Protein AF-A0A447TKF9-F1 (afdb_monomer_lite)

Sequence (81 aa):
MHGEEYHAYNPDVVQLLQKAVQNGDYGVYLQYAETVNTRPVAMLRDLMQLKLAGEPIPLDEVEPVEAIVKRFDSAGMSLAP

Foldseek 3Di:
DPDDDDDLDDPVLVVLVCVCVVVVNVVSVVVSVCCNLPDPDDDPCNVDDDDDDPDDDDPVPDDDPVVVCVPDDPDDDDPDD

Radius of gyration: 16.7 Å; chains: 1; bounding box: 38×36×36 Å

Organism: Chromobacterium violaceum (NCBI:txid536)

Secondary structure (DSSP, 8-state):
--SSPPPSS-HHHHHHHHHHHHHT-HHHHHHHHHHHHSSPP-SGGGG------SSPPPGGGSPPHHHHGGG-------S--

Structure (mmCIF, N/CA/C/O backb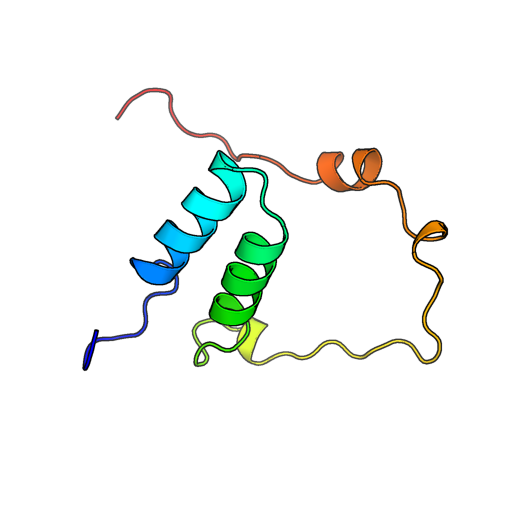one):
data_AF-A0A447TKF9-F1
#
_entry.id   AF-A0A447TKF9-F1
#
loop_
_atom_site.group_PDB
_atom_site.id
_atom_site.type_symbol
_atom_site.label_atom_id
_atom_site.label_alt_id
_atom_site.label_comp_id
_atom_site.label_asym_id
_atom_site.label_entity_id
_atom_site.label_seq_id
_atom_site.pdbx_PDB_ins_code
_atom_site.Cartn_x
_atom_site.Cartn_y
_atom_site.Cartn_z
_atom_site.occupancy
_atom_site.B_iso_or_equiv
_atom_site.auth_seq_id
_atom_site.auth_comp_id
_atom_site.auth_asym_id
_atom_site.auth_atom_id
_atom_site.pdbx_PDB_model_num
ATOM 1 N N . MET A 1 1 ? 7.540 -6.711 -20.733 1.00 46.62 1 MET A N 1
ATOM 2 C CA . MET A 1 1 ? 8.982 -6.803 -21.063 1.00 46.62 1 MET A CA 1
ATOM 3 C C . MET A 1 1 ? 9.403 -8.255 -20.880 1.00 46.62 1 MET A C 1
ATOM 5 O O . MET A 1 1 ? 9.165 -8.806 -19.816 1.00 46.62 1 MET A O 1
ATOM 9 N N . HIS A 1 2 ? 9.883 -8.904 -21.940 1.00 52.28 2 HIS A N 1
ATOM 10 C CA . HIS A 1 2 ? 10.211 -10.332 -21.972 1.00 52.28 2 HIS A CA 1
ATOM 11 C C . HIS A 1 2 ? 11.719 -10.533 -21.729 1.00 52.28 2 HIS A C 1
ATOM 13 O O . HIS A 1 2 ? 12.501 -10.093 -22.564 1.00 52.28 2 HIS A O 1
ATOM 19 N N . GLY A 1 3 ? 12.114 -11.225 -20.649 1.00 60.56 3 GLY A N 1
ATOM 20 C CA . GLY A 1 3 ? 13.429 -11.891 -20.555 1.00 60.56 3 GLY A CA 1
ATOM 21 C C . GLY A 1 3 ? 14.461 -11.373 -19.542 1.00 60.56 3 GLY A C 1
ATOM 22 O O . GLY A 1 3 ? 15.539 -11.956 -19.479 1.00 60.56 3 GLY A O 1
ATOM 23 N N . GLU A 1 4 ? 14.165 -10.344 -18.747 1.00 72.25 4 GLU A N 1
ATOM 24 C CA . GLU A 1 4 ? 15.100 -9.783 -17.749 1.00 72.25 4 GLU A CA 1
ATOM 25 C C . GLU A 1 4 ? 14.670 -10.101 -16.303 1.00 72.25 4 GLU A C 1
ATOM 27 O O . GLU A 1 4 ? 13.547 -10.559 -16.070 1.00 72.25 4 GLU A O 1
ATOM 32 N N . GLU A 1 5 ? 15.575 -9.904 -15.335 1.00 81.19 5 GLU A N 1
ATOM 33 C CA . GLU A 1 5 ? 15.313 -10.133 -13.907 1.00 81.19 5 GLU A CA 1
ATOM 34 C C . GLU A 1 5 ? 14.105 -9.308 -13.433 1.00 81.19 5 GLU A C 1
ATOM 36 O O . GLU A 1 5 ? 13.885 -8.171 -13.854 1.00 81.19 5 GLU A O 1
ATOM 41 N N . TYR A 1 6 ? 13.274 -9.892 -12.568 1.00 85.69 6 TYR A N 1
ATOM 42 C CA . TYR A 1 6 ? 12.082 -9.200 -12.096 1.00 85.69 6 TYR A CA 1
ATOM 43 C C . TYR A 1 6 ? 12.459 -8.058 -11.143 1.00 85.69 6 TYR A C 1
ATOM 45 O O . TYR A 1 6 ? 12.953 -8.284 -10.039 1.00 85.69 6 TYR A O 1
ATOM 53 N N . HIS A 1 7 ? 12.133 -6.826 -11.532 1.00 89.62 7 HIS A N 1
ATOM 54 C CA . HIS A 1 7 ? 12.257 -5.651 -10.675 1.00 89.62 7 HIS A CA 1
ATOM 55 C C . HIS A 1 7 ? 10.905 -5.288 -10.052 1.00 89.62 7 HIS A C 1
ATOM 57 O O . HIS A 1 7 ? 9.913 -5.073 -10.755 1.00 89.62 7 HIS A O 1
ATOM 63 N N . ALA A 1 8 ? 10.879 -5.149 -8.722 1.00 89.06 8 ALA A N 1
ATOM 64 C CA . ALA A 1 8 ? 9.682 -4.732 -7.985 1.00 89.06 8 ALA A CA 1
ATOM 65 C C . ALA A 1 8 ? 9.189 -3.328 -8.389 1.00 89.06 8 ALA A C 1
ATOM 67 O O . ALA A 1 8 ? 7.989 -3.067 -8.351 1.00 89.06 8 ALA A O 1
ATOM 68 N N . TYR A 1 9 ? 10.103 -2.452 -8.820 1.00 89.06 9 TYR A N 1
ATOM 69 C CA . TYR A 1 9 ? 9.807 -1.135 -9.387 1.00 89.06 9 TYR A CA 1
ATOM 70 C C . TYR A 1 9 ? 10.009 -1.158 -10.905 1.00 89.06 9 TYR A C 1
ATOM 72 O O . TYR A 1 9 ? 11.025 -0.695 -11.417 1.00 89.06 9 TYR A O 1
ATOM 80 N N . ASN A 1 10 ? 9.049 -1.732 -11.625 1.00 91.56 10 ASN A N 1
ATOM 81 C CA . ASN A 1 10 ? 9.031 -1.748 -13.090 1.00 91.56 10 ASN A CA 1
ATOM 82 C C . ASN A 1 10 ? 8.052 -0.693 -13.656 1.00 91.56 10 ASN A C 1
ATOM 84 O O . ASN A 1 10 ? 7.227 -0.157 -12.905 1.00 91.56 10 ASN A O 1
ATOM 88 N N . PRO A 1 11 ? 8.125 -0.372 -14.965 1.00 93.06 11 PRO A N 1
ATOM 89 C CA . PRO A 1 11 ? 7.304 0.679 -15.566 1.00 93.06 11 PRO A CA 1
ATOM 90 C C . PRO A 1 11 ? 5.797 0.501 -15.370 1.00 93.06 11 PRO A C 1
ATOM 92 O O . PRO A 1 11 ? 5.109 1.500 -15.171 1.00 93.06 11 PRO A O 1
ATOM 95 N N . ASP A 1 12 ? 5.289 -0.732 -15.397 1.00 91.06 12 ASP A N 1
ATOM 96 C CA . ASP A 1 12 ? 3.855 -1.010 -15.256 1.00 91.06 12 ASP A CA 1
ATOM 97 C C . ASP A 1 12 ? 3.379 -0.696 -13.829 1.00 91.06 12 ASP A C 1
ATOM 99 O O . ASP A 1 12 ? 2.392 0.015 -13.632 1.00 91.06 12 ASP A O 1
ATOM 103 N N . VAL A 1 13 ? 4.141 -1.142 -12.823 1.00 94.31 13 VAL A N 1
ATOM 104 C CA . VAL A 1 13 ? 3.872 -0.885 -11.397 1.00 94.31 13 VAL A CA 1
ATOM 105 C C . VAL A 1 13 ? 3.883 0.617 -11.094 1.00 94.31 13 VAL A C 1
ATOM 107 O O . VAL A 1 13 ? 2.970 1.126 -10.441 1.00 94.31 13 VAL A O 1
ATOM 110 N N . VAL A 1 14 ? 4.886 1.349 -11.592 1.00 96.25 14 VAL A N 1
ATOM 111 C CA . VAL A 1 14 ? 5.004 2.798 -11.357 1.00 96.25 14 VAL A CA 1
ATOM 112 C C . VAL A 1 14 ? 3.868 3.566 -12.036 1.00 96.25 14 VAL A C 1
ATOM 114 O O . VAL A 1 14 ? 3.272 4.446 -11.413 1.00 96.25 14 VAL A O 1
ATOM 117 N N . GLN A 1 15 ? 3.529 3.225 -13.282 1.00 96.44 15 GLN A N 1
ATOM 118 C CA . GLN A 1 15 ? 2.460 3.897 -14.026 1.00 96.44 15 GLN A CA 1
ATOM 119 C C . GLN A 1 15 ? 1.084 3.676 -13.394 1.00 96.44 15 GLN A C 1
ATOM 121 O O . GLN A 1 15 ? 0.313 4.630 -13.275 1.00 96.44 15 GLN A O 1
ATOM 126 N N . LEU A 1 16 ? 0.776 2.451 -12.952 1.00 96.81 16 LEU A N 1
ATOM 127 C CA . LEU A 1 16 ? -0.484 2.163 -12.265 1.00 96.81 16 LEU A CA 1
ATOM 128 C C . LEU A 1 16 ? -0.606 2.971 -10.970 1.00 96.81 16 LEU A C 1
ATOM 130 O O . LEU A 1 16 ? -1.642 3.594 -10.738 1.00 96.81 16 LEU A O 1
ATOM 134 N N . LEU A 1 17 ? 0.460 3.030 -10.164 1.00 97.38 17 LEU A N 1
ATOM 135 C CA . LEU A 1 17 ? 0.448 3.808 -8.927 1.00 97.38 17 LEU A CA 1
ATOM 136 C C . LEU A 1 17 ? 0.266 5.305 -9.200 1.00 97.38 17 LEU A C 1
ATOM 138 O O . LEU A 1 17 ? -0.589 5.932 -8.578 1.00 97.38 17 LEU A O 1
ATOM 142 N N . GLN A 1 18 ? 1.022 5.868 -10.149 1.00 97.88 18 GLN A N 1
ATOM 143 C CA . GLN A 1 18 ? 0.900 7.277 -10.539 1.00 97.88 18 GLN A CA 1
ATOM 144 C C . GLN A 1 18 ? -0.514 7.605 -11.025 1.00 97.88 18 GLN A C 1
ATOM 146 O O . GLN A 1 18 ? -1.100 8.590 -10.579 1.00 97.88 18 GLN A O 1
ATOM 151 N N . LYS A 1 19 ? -1.093 6.757 -11.882 1.00 97.25 19 LYS A N 1
ATOM 152 C CA . LYS A 1 19 ? -2.460 6.932 -12.382 1.00 97.25 19 LYS A CA 1
ATOM 153 C C . LYS A 1 19 ? -3.493 6.874 -11.256 1.00 97.25 19 LYS A C 1
ATOM 155 O O . LYS A 1 19 ? -4.418 7.685 -11.264 1.00 97.25 19 LYS A O 1
ATOM 160 N N . ALA A 1 20 ? -3.342 5.952 -10.305 1.00 97.56 20 ALA A N 1
ATOM 161 C CA . ALA A 1 20 ? -4.242 5.839 -9.160 1.00 97.56 20 ALA A CA 1
ATOM 162 C C . ALA A 1 20 ? -4.230 7.119 -8.314 1.00 97.56 20 ALA A C 1
ATOM 164 O O . ALA A 1 20 ? -5.283 7.700 -8.061 1.00 97.56 20 ALA A O 1
ATOM 165 N N . VAL A 1 21 ? -3.044 7.600 -7.926 1.00 97.19 21 VAL A N 1
ATOM 166 C CA . VAL A 1 21 ? -2.928 8.755 -7.019 1.00 97.19 21 VAL A CA 1
ATOM 167 C C . VAL A 1 21 ? -3.246 10.088 -7.697 1.00 97.19 21 VAL A C 1
ATOM 169 O O . VAL A 1 21 ? -3.839 10.951 -7.061 1.00 97.19 21 VAL A O 1
ATOM 172 N N . GLN A 1 22 ? -2.913 10.262 -8.981 1.00 97.44 22 GLN A N 1
ATOM 173 C CA . GLN A 1 22 ? -3.208 11.502 -9.715 1.00 97.44 22 GLN A CA 1
ATOM 174 C C . GLN A 1 22 ? -4.709 11.711 -9.941 1.00 97.44 22 GLN A C 1
ATOM 176 O O . GLN A 1 22 ? -5.165 12.850 -9.966 1.00 97.44 22 GLN A O 1
ATOM 181 N N . ASN A 1 23 ? -5.469 10.623 -10.096 1.00 95.50 23 ASN A N 1
ATOM 182 C CA . ASN A 1 23 ? -6.907 10.682 -10.366 1.00 95.50 23 ASN A CA 1
ATOM 183 C C . ASN A 1 23 ? -7.774 10.377 -9.133 1.00 95.50 23 ASN A C 1
ATOM 185 O O . ASN A 1 23 ? -8.996 10.449 -9.227 1.00 95.50 23 ASN A O 1
ATOM 189 N N . GLY A 1 24 ? -7.172 10.006 -7.996 1.00 95.69 24 GLY A N 1
ATOM 190 C CA . GLY A 1 24 ? -7.909 9.539 -6.816 1.00 95.69 24 GLY A CA 1
ATOM 191 C C . GLY A 1 24 ? -8.696 8.244 -7.061 1.00 95.69 24 GLY A C 1
ATOM 192 O O . GLY A 1 24 ? -9.733 8.024 -6.440 1.00 95.69 24 GLY A O 1
ATOM 193 N N . ASP A 1 25 ? -8.236 7.399 -7.987 1.00 97.25 25 ASP A N 1
ATOM 194 C CA . ASP A 1 25 ? -8.960 6.210 -8.439 1.00 97.25 25 ASP A CA 1
ATOM 195 C C . ASP A 1 25 ? -8.534 4.967 -7.643 1.00 97.25 25 ASP A C 1
ATOM 197 O O . ASP A 1 25 ? -7.476 4.369 -7.875 1.00 97.25 25 ASP A O 1
ATOM 201 N N . TYR A 1 26 ? -9.390 4.560 -6.703 1.00 96.81 26 TYR A N 1
ATOM 202 C CA . TYR A 1 26 ? -9.165 3.365 -5.890 1.00 96.81 26 TYR A CA 1
ATOM 203 C C . TYR A 1 26 ? -9.211 2.066 -6.708 1.00 96.81 26 TYR A C 1
ATOM 205 O O . TYR A 1 26 ? -8.492 1.120 -6.394 1.00 96.81 26 TYR A O 1
ATOM 213 N N . GLY A 1 27 ? -9.992 2.008 -7.789 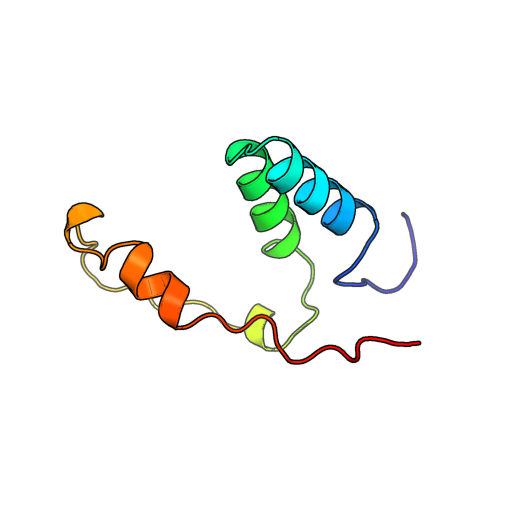1.00 97.94 27 GLY A N 1
ATOM 214 C CA . GLY A 1 27 ? -10.033 0.841 -8.670 1.00 97.94 27 GLY A CA 1
ATOM 215 C C . GLY A 1 27 ? -8.693 0.610 -9.368 1.00 97.94 27 GLY A C 1
ATOM 216 O O . GLY A 1 27 ? -8.216 -0.522 -9.442 1.00 97.94 27 GLY A O 1
ATOM 217 N N . VAL A 1 28 ? -8.032 1.685 -9.807 1.00 97.62 28 VAL A N 1
ATOM 218 C CA . VAL A 1 28 ? -6.668 1.608 -10.358 1.00 97.62 28 VAL A CA 1
ATOM 219 C C . VAL A 1 28 ? -5.653 1.248 -9.268 1.00 97.62 28 VAL A C 1
ATOM 221 O O . VAL A 1 28 ? -4.737 0.467 -9.528 1.00 97.62 28 VAL A O 1
ATOM 224 N N . TYR A 1 29 ? -5.831 1.731 -8.032 1.00 97.94 29 TYR A N 1
ATOM 225 C CA . TYR A 1 29 ? -4.996 1.297 -6.906 1.00 97.94 29 TYR A CA 1
ATOM 226 C C . TYR A 1 29 ? -5.119 -0.212 -6.639 1.00 97.94 29 TYR A C 1
ATOM 228 O O . TYR A 1 29 ? -4.108 -0.873 -6.414 1.00 97.94 29 TYR A O 1
ATOM 236 N N . LEU A 1 30 ? -6.326 -0.781 -6.708 1.00 97.88 30 LEU A N 1
ATOM 237 C CA . LEU A 1 30 ? -6.524 -2.225 -6.551 1.00 97.88 30 LEU A CA 1
ATOM 238 C C . LEU A 1 30 ? -5.823 -3.024 -7.658 1.00 97.88 30 LEU A C 1
ATOM 240 O O . LEU A 1 30 ? -5.222 -4.055 -7.369 1.00 97.88 30 LEU A O 1
ATOM 244 N N . GLN A 1 31 ? -5.818 -2.527 -8.900 1.00 97.12 31 GLN A N 1
ATOM 245 C CA . GLN A 1 31 ? -5.052 -3.143 -9.995 1.00 97.12 31 GLN A CA 1
ATOM 246 C C . GLN A 1 31 ? -3.538 -3.096 -9.737 1.00 97.12 31 GLN A C 1
ATOM 248 O O . GLN A 1 31 ? -2.837 -4.084 -9.964 1.00 97.12 31 GLN A O 1
ATOM 253 N N . TYR A 1 32 ? -3.031 -1.966 -9.231 1.00 97.44 32 TYR A N 1
ATOM 254 C CA . TYR A 1 32 ? -1.645 -1.846 -8.772 1.00 97.44 32 TYR A CA 1
ATOM 255 C C . TYR A 1 32 ? -1.331 -2.869 -7.669 1.00 97.44 32 TYR A C 1
ATOM 257 O O . TYR A 1 32 ? -0.348 -3.603 -7.776 1.00 97.44 32 TYR A O 1
ATOM 265 N N . ALA A 1 33 ? -2.171 -2.942 -6.633 1.00 97.00 33 ALA A N 1
ATOM 266 C CA . ALA A 1 33 ? -1.972 -3.828 -5.492 1.00 97.00 33 ALA A CA 1
ATOM 267 C C . ALA A 1 33 ? -1.966 -5.302 -5.917 1.00 97.00 33 ALA A C 1
ATOM 269 O O . ALA A 1 33 ? -1.075 -6.040 -5.506 1.00 97.00 33 ALA A O 1
ATOM 270 N N . GLU A 1 34 ? -2.893 -5.709 -6.786 1.00 96.12 34 GLU A N 1
ATOM 271 C CA . GLU A 1 34 ? -2.935 -7.063 -7.345 1.00 96.12 34 GLU A CA 1
ATOM 272 C C . GLU A 1 34 ? -1.640 -7.384 -8.097 1.00 96.12 34 GLU A C 1
ATOM 274 O O . GLU A 1 34 ? -0.959 -8.351 -7.770 1.00 96.12 34 GLU A O 1
ATOM 279 N N . THR A 1 35 ? -1.220 -6.504 -9.014 1.00 94.00 35 THR A N 1
ATOM 280 C CA . THR A 1 35 ? 0.019 -6.669 -9.798 1.00 94.00 35 THR A CA 1
ATOM 281 C C . THR A 1 35 ? 1.254 -6.844 -8.903 1.00 94.00 35 THR A C 1
ATOM 283 O O . THR A 1 35 ? 2.162 -7.618 -9.208 1.00 94.00 35 THR A O 1
ATOM 286 N N . VAL A 1 36 ? 1.299 -6.119 -7.782 1.00 94.88 36 VAL A N 1
ATOM 287 C CA . VAL A 1 36 ? 2.381 -6.173 -6.789 1.00 94.88 36 VAL A CA 1
ATOM 288 C C . VAL A 1 36 ? 2.287 -7.413 -5.897 1.00 94.88 36 VAL A C 1
ATOM 290 O O . VAL A 1 36 ? 3.328 -7.896 -5.454 1.00 94.88 36 VAL A O 1
ATOM 293 N N . ASN A 1 37 ? 1.091 -7.924 -5.610 1.00 94.62 37 ASN A N 1
ATOM 294 C CA . ASN A 1 37 ? 0.878 -9.044 -4.690 1.00 94.62 37 ASN A CA 1
ATOM 295 C C . ASN A 1 37 ? 0.940 -10.415 -5.379 1.00 94.62 37 ASN A C 1
ATOM 297 O O . ASN A 1 37 ? 1.302 -11.390 -4.728 1.00 94.62 37 ASN A O 1
ATOM 301 N N . THR A 1 38 ? 0.650 -10.503 -6.680 1.00 93.00 38 THR A N 1
ATOM 302 C CA . THR A 1 38 ? 0.681 -11.762 -7.452 1.00 93.00 38 THR A CA 1
ATOM 303 C C . THR A 1 38 ? 1.954 -11.953 -8.277 1.00 93.00 38 THR A C 1
ATOM 305 O O . THR A 1 38 ? 2.013 -12.818 -9.155 1.00 93.00 38 THR A O 1
ATOM 308 N N . ARG A 1 39 ? 2.978 -11.129 -8.042 1.00 92.25 39 ARG A N 1
ATOM 309 C CA . ARG A 1 39 ? 4.277 -11.250 -8.714 1.00 92.25 39 ARG A CA 1
ATOM 310 C C . ARG A 1 39 ? 5.011 -12.547 -8.329 1.00 92.25 39 ARG A C 1
ATOM 312 O O . ARG A 1 39 ? 4.741 -13.111 -7.268 1.00 92.25 39 ARG A O 1
ATOM 319 N N . PRO A 1 40 ? 6.009 -12.982 -9.123 1.00 91.75 40 PRO A N 1
ATOM 320 C CA . PRO A 1 40 ? 6.980 -13.971 -8.665 1.00 91.75 40 PRO A CA 1
ATOM 321 C C . PRO A 1 40 ? 7.678 -13.518 -7.375 1.00 91.75 40 PRO A C 1
ATOM 323 O O . PRO A 1 40 ? 7.842 -12.319 -7.144 1.00 91.75 40 PRO A O 1
ATOM 326 N N . VAL A 1 41 ? 8.124 -14.478 -6.560 1.00 93.62 41 VAL A N 1
ATOM 327 C CA . VAL A 1 41 ? 8.840 -14.206 -5.304 1.00 93.62 41 VAL A CA 1
ATOM 328 C C . VAL A 1 41 ? 10.040 -13.298 -5.574 1.00 93.62 41 VAL A C 1
ATOM 330 O O . VAL A 1 41 ? 10.971 -13.686 -6.275 1.00 93.62 41 VAL A O 1
ATOM 333 N N . ALA A 1 42 ? 10.017 -12.105 -4.984 1.00 93.00 42 ALA A N 1
ATOM 334 C CA . ALA A 1 42 ? 11.082 -11.111 -5.078 1.00 93.00 42 ALA A CA 1
ATOM 335 C C . ALA A 1 42 ? 11.625 -10.717 -3.693 1.00 93.00 42 ALA A C 1
ATOM 337 O O . ALA A 1 42 ? 12.720 -10.170 -3.583 1.00 93.00 42 ALA A O 1
ATOM 338 N N . MET A 1 43 ? 10.870 -10.979 -2.619 1.00 93.50 43 MET A N 1
ATOM 339 C CA . MET A 1 43 ? 11.222 -10.650 -1.235 1.00 93.50 43 MET A CA 1
ATOM 340 C C . MET A 1 43 ? 10.784 -11.748 -0.259 1.00 93.50 43 MET A C 1
ATOM 342 O O . MET A 1 43 ? 9.856 -12.502 -0.531 1.00 93.50 43 MET A O 1
ATOM 346 N N . LEU A 1 44 ? 11.381 -11.777 0.940 1.00 95.56 44 LEU A N 1
ATOM 347 C CA . LEU A 1 44 ? 11.043 -12.752 1.993 1.00 95.56 44 LEU A CA 1
ATOM 348 C C . LEU A 1 44 ? 9.549 -12.783 2.347 1.00 95.56 44 LEU A C 1
ATOM 350 O O . LEU A 1 44 ? 9.005 -13.845 2.626 1.00 95.56 44 LEU A O 1
ATOM 354 N N . ARG A 1 45 ? 8.872 -11.629 2.320 1.00 95.19 45 ARG A N 1
ATOM 355 C CA . ARG A 1 45 ? 7.430 -11.552 2.599 1.00 95.19 45 ARG A CA 1
ATOM 356 C C . ARG A 1 45 ? 6.560 -12.268 1.574 1.00 95.19 45 ARG A C 1
ATOM 358 O O . ARG A 1 45 ? 5.474 -12.696 1.933 1.00 95.19 45 ARG A O 1
ATOM 365 N N . ASP A 1 46 ? 7.054 -12.442 0.351 1.00 95.06 46 ASP A N 1
ATOM 366 C CA . ASP A 1 46 ? 6.333 -13.162 -0.698 1.00 95.06 46 ASP A CA 1
ATOM 367 C C . ASP A 1 46 ? 6.320 -14.687 -0.416 1.00 95.06 46 ASP A C 1
ATOM 369 O O . ASP A 1 46 ? 5.532 -15.420 -1.001 1.00 95.06 46 ASP A O 1
ATOM 373 N N . LEU A 1 47 ? 7.163 -15.173 0.511 1.00 96.50 47 LEU A N 1
ATOM 374 C CA . LEU A 1 47 ? 7.184 -16.566 0.987 1.00 96.50 47 LEU A CA 1
ATOM 375 C C . LEU A 1 47 ? 6.280 -16.804 2.207 1.00 96.50 47 LEU A C 1
ATOM 377 O O . LEU A 1 47 ? 6.236 -17.915 2.738 1.00 96.50 47 LEU A O 1
ATOM 381 N N . MET A 1 48 ? 5.601 -15.767 2.696 1.00 96.00 48 MET A N 1
ATOM 382 C CA . MET A 1 48 ? 4.763 -15.823 3.890 1.00 96.00 48 MET A CA 1
ATOM 383 C C . MET A 1 48 ? 3.291 -15.632 3.527 1.00 96.00 48 MET A C 1
ATOM 385 O O . MET A 1 48 ? 2.956 -14.932 2.578 1.00 96.00 48 MET A O 1
ATOM 389 N N . GLN A 1 49 ? 2.404 -16.216 4.331 1.00 94.69 49 GLN A N 1
ATOM 390 C CA . GLN A 1 49 ? 0.960 -16.014 4.224 1.00 94.69 49 GLN A CA 1
ATOM 391 C C . GLN A 1 49 ? 0.379 -15.583 5.568 1.00 94.69 49 GLN A C 1
ATOM 393 O O . GLN A 1 49 ? 0.849 -16.007 6.629 1.00 94.69 49 GLN A O 1
ATOM 398 N N . LEU A 1 50 ? -0.667 -14.760 5.5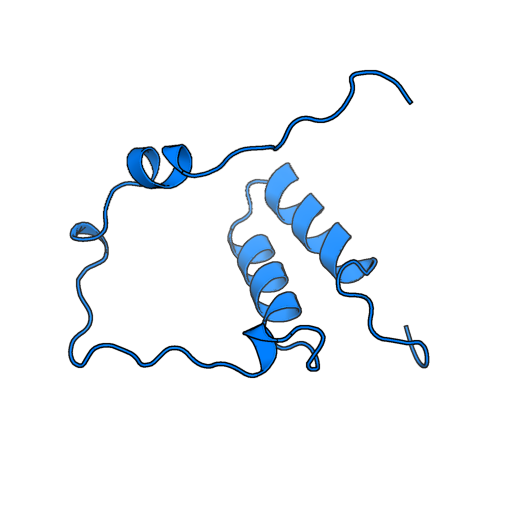26 1.00 94.75 50 LEU A N 1
ATOM 399 C CA . LEU A 1 50 ? -1.404 -14.387 6.726 1.00 94.75 50 LEU A CA 1
ATOM 400 C C . LEU A 1 50 ? -2.222 -15.583 7.215 1.00 94.75 50 LEU A C 1
ATOM 402 O O . LEU A 1 50 ? -3.022 -16.155 6.475 1.00 94.75 50 LEU A O 1
ATOM 406 N N . LYS A 1 51 ? -2.058 -15.939 8.489 1.00 96.00 51 LYS A N 1
ATOM 407 C CA . LYS A 1 51 ? -2.991 -16.837 9.167 1.00 96.00 51 LYS A CA 1
ATOM 408 C C . LYS A 1 51 ? -4.208 -16.019 9.583 1.00 96.00 51 LYS A C 1
ATOM 410 O O . LYS A 1 51 ? -4.122 -15.224 10.516 1.00 96.00 51 LYS A O 1
ATOM 415 N N . LEU A 1 52 ? -5.316 -16.204 8.875 1.00 94.50 52 LEU A N 1
ATOM 416 C CA . LEU A 1 52 ? -6.550 -15.474 9.149 1.00 94.50 52 LEU A CA 1
ATOM 417 C C . LEU A 1 52 ? -7.139 -15.861 10.514 1.00 94.50 52 LEU A C 1
ATOM 419 O O . LEU A 1 52 ? -6.982 -16.994 10.982 1.00 94.50 52 LEU A O 1
ATOM 423 N N . ALA A 1 53 ? -7.811 -14.897 11.145 1.00 92.06 53 ALA A N 1
ATOM 424 C CA . ALA A 1 53 ? -8.631 -15.137 12.326 1.00 92.06 53 ALA A CA 1
ATOM 425 C C . ALA A 1 53 ? -9.847 -16.011 11.968 1.00 92.06 53 ALA A C 1
ATOM 427 O O . ALA A 1 53 ? -10.242 -16.092 10.806 1.00 92.06 53 ALA A O 1
ATOM 428 N N . GLY A 1 54 ? -10.424 -16.680 12.969 1.00 93.81 54 GLY A N 1
ATOM 429 C CA . GLY A 1 54 ? -11.557 -17.587 12.757 1.00 93.81 54 GLY A CA 1
ATOM 430 C C . GLY A 1 54 ? -12.837 -16.880 12.311 1.00 93.81 54 GLY A C 1
ATOM 431 O O . GLY A 1 54 ? -13.591 -17.442 11.524 1.00 93.81 54 GLY A O 1
ATOM 432 N N . GLU A 1 55 ? -13.060 -15.653 12.781 1.00 95.00 55 GLU A N 1
ATOM 433 C CA . GLU A 1 55 ? -14.257 -14.871 12.480 1.00 95.00 55 GLU A CA 1
ATOM 434 C C . GLU A 1 55 ? -13.845 -13.453 12.045 1.00 95.00 55 GLU A C 1
ATOM 436 O O . GLU A 1 55 ? -13.034 -12.822 12.733 1.00 95.00 55 GLU A O 1
ATOM 441 N N . PRO A 1 56 ? -14.311 -12.969 10.879 1.00 95.19 56 PRO A N 1
ATOM 442 C CA . PRO A 1 56 ? -14.041 -11.610 10.431 1.00 95.19 56 PRO A CA 1
ATOM 443 C C . PRO A 1 56 ? -14.860 -10.604 11.243 1.00 95.19 56 PRO A C 1
ATOM 445 O O . PRO A 1 56 ? -15.976 -10.899 11.663 1.00 95.19 56 PRO A O 1
ATOM 448 N N . ILE A 1 57 ? -14.325 -9.396 11.399 1.00 96.06 57 ILE A N 1
ATOM 449 C CA . ILE A 1 57 ? -15.043 -8.280 12.019 1.00 96.06 57 ILE A CA 1
ATOM 450 C C . ILE A 1 57 ? -15.603 -7.327 10.950 1.00 96.06 57 ILE A C 1
ATOM 452 O O . ILE A 1 57 ? -15.031 -7.233 9.855 1.00 96.06 57 ILE A O 1
ATOM 456 N N . PRO A 1 58 ? -16.699 -6.613 11.245 1.00 96.44 58 PRO A N 1
ATOM 457 C CA . PRO A 1 58 ? -17.164 -5.481 10.450 1.00 96.44 58 PRO A CA 1
ATOM 458 C C . PRO A 1 58 ? -16.090 -4.392 10.271 1.00 96.44 58 PRO A C 1
ATOM 460 O O . PRO A 1 58 ? -15.247 -4.174 11.140 1.00 96.44 58 PRO A O 1
ATOM 463 N N . LEU A 1 59 ? -16.108 -3.687 9.132 1.00 94.19 59 LEU A N 1
ATOM 464 C CA . LEU A 1 59 ? -15.103 -2.656 8.825 1.00 94.19 59 LEU A CA 1
ATOM 465 C C . LEU A 1 59 ? -15.205 -1.435 9.755 1.00 94.19 59 LEU A C 1
ATOM 467 O O . LEU A 1 59 ? -14.202 -0.782 10.013 1.00 94.19 59 LEU A O 1
ATOM 471 N N . ASP A 1 60 ? -16.396 -1.136 10.265 1.00 96.50 60 ASP A N 1
ATOM 472 C CA . ASP A 1 60 ? -16.659 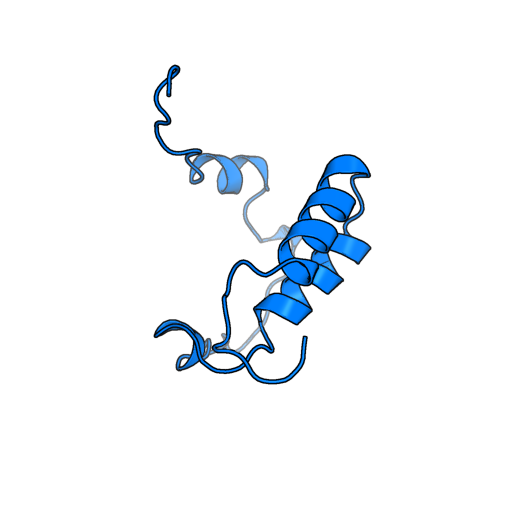-0.074 11.240 1.00 96.50 60 ASP A CA 1
ATOM 473 C C . ASP A 1 60 ? -16.079 -0.362 12.634 1.00 96.50 60 ASP A C 1
ATOM 475 O O . ASP A 1 60 ? -15.929 0.564 13.430 1.00 96.50 60 ASP A O 1
ATOM 479 N N . GLU A 1 61 ? -15.691 -1.610 12.914 1.00 96.56 61 GLU A N 1
ATOM 480 C CA . GLU A 1 61 ? -14.924 -1.967 14.114 1.00 96.56 61 GLU A CA 1
ATOM 481 C C . GLU A 1 61 ? -13.407 -1.770 13.936 1.00 96.56 61 GLU A C 1
ATOM 483 O O . GLU A 1 61 ? -12.656 -1.790 14.916 1.00 96.56 61 GLU A O 1
ATOM 488 N N . VAL A 1 62 ? -12.930 -1.567 12.702 1.00 96.81 62 VAL A N 1
ATOM 489 C CA . VAL A 1 62 ? -11.520 -1.264 12.423 1.00 96.81 62 VAL A CA 1
ATOM 490 C C . VAL A 1 62 ? -11.226 0.188 12.804 1.00 96.81 62 VAL A C 1
ATOM 492 O O . VAL A 1 62 ? -12.056 1.080 12.639 1.00 96.81 62 VAL A O 1
ATOM 495 N N . GLU A 1 63 ? -10.021 0.447 13.316 1.00 96.56 63 GLU A N 1
ATOM 496 C CA . GLU A 1 63 ? -9.603 1.813 13.634 1.00 96.56 63 GLU A CA 1
ATOM 497 C C . GLU A 1 63 ? -9.708 2.750 12.410 1.00 96.56 63 GLU A C 1
ATOM 499 O O . GLU A 1 63 ? -9.460 2.332 11.274 1.00 96.56 63 GLU A O 1
ATOM 504 N N . PRO A 1 64 ? -10.060 4.031 12.617 1.00 97.69 64 PRO A N 1
ATOM 505 C CA . PRO A 1 64 ? -10.304 4.950 11.517 1.00 97.69 64 PRO A CA 1
ATOM 506 C C . PRO A 1 64 ? -9.009 5.298 10.772 1.00 97.69 64 PRO A C 1
ATOM 508 O O . PRO A 1 64 ? -7.901 5.228 11.321 1.00 97.69 64 PRO A O 1
ATOM 511 N N . VAL A 1 65 ? -9.143 5.739 9.519 1.00 96.44 65 VAL A N 1
ATOM 512 C CA . VAL A 1 65 ? -7.997 6.055 8.653 1.00 96.44 65 VAL A CA 1
ATOM 513 C C . VAL A 1 65 ? -7.080 7.108 9.281 1.00 96.44 65 VAL A C 1
ATOM 515 O O . VAL A 1 65 ? -5.862 6.982 9.199 1.00 96.44 65 VAL A O 1
ATOM 518 N N . GLU A 1 66 ? -7.635 8.083 10.004 1.00 97.00 66 GLU A N 1
ATOM 519 C CA . GLU A 1 66 ? -6.893 9.140 10.695 1.00 97.00 66 GLU A CA 1
ATOM 520 C C . GLU A 1 66 ? -5.990 8.599 11.812 1.00 97.00 66 GLU A C 1
ATOM 522 O O . GLU A 1 66 ? -4.999 9.239 12.168 1.00 97.00 66 GLU A O 1
ATOM 527 N N . ALA A 1 67 ? -6.314 7.440 12.393 1.00 97.69 67 ALA A N 1
ATOM 528 C CA . ALA A 1 67 ? -5.452 6.756 13.353 1.00 97.69 67 ALA A CA 1
ATOM 529 C C . ALA A 1 67 ? -4.352 5.964 12.632 1.00 97.69 67 ALA A C 1
ATOM 531 O O . ALA A 1 67 ? -3.182 6.042 13.013 1.00 97.69 67 ALA A O 1
ATOM 532 N N . ILE A 1 68 ? -4.707 5.264 11.551 1.00 97.31 68 ILE A N 1
ATOM 533 C CA . ILE A 1 68 ? -3.793 4.451 10.737 1.00 97.31 68 ILE A CA 1
ATOM 534 C C . ILE A 1 68 ? -2.672 5.311 10.146 1.00 97.31 68 ILE A C 1
ATOM 536 O O . ILE A 1 68 ? -1.497 5.003 10.352 1.00 97.31 68 ILE A O 1
ATOM 540 N N . VAL A 1 69 ? -3.012 6.423 9.484 1.00 96.75 69 VAL A N 1
ATOM 541 C CA . VAL A 1 69 ? -2.040 7.276 8.771 1.00 96.75 69 VAL A CA 1
ATOM 542 C C . VAL A 1 69 ? -0.989 7.900 9.688 1.00 96.75 69 V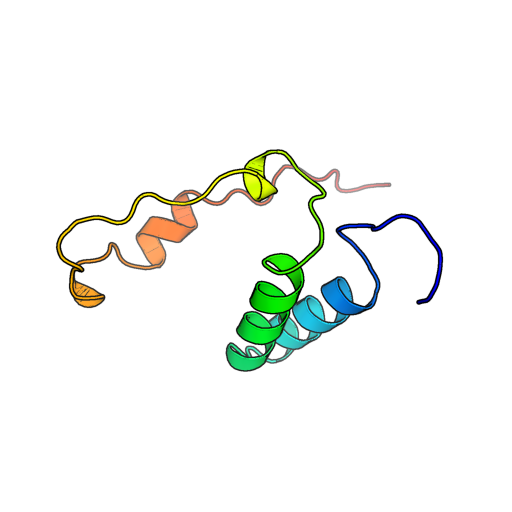AL A C 1
ATOM 544 O O . VAL A 1 69 ? 0.110 8.193 9.233 1.00 96.75 69 VAL A O 1
ATOM 547 N N . LYS A 1 70 ? -1.262 8.034 10.993 1.00 96.62 70 LYS A N 1
ATOM 548 C CA . LYS A 1 70 ? -0.281 8.534 11.978 1.00 96.62 70 LYS A CA 1
ATOM 549 C C . LYS A 1 70 ? 0.937 7.626 12.141 1.00 96.62 70 LYS A C 1
ATOM 551 O O . LYS A 1 70 ? 1.940 8.059 12.693 1.00 96.62 70 LYS A O 1
ATOM 556 N N . ARG A 1 71 ? 0.840 6.365 11.714 1.00 97.31 71 ARG A N 1
ATOM 557 C CA . ARG A 1 71 ? 1.940 5.391 11.760 1.00 97.31 71 ARG A CA 1
ATOM 558 C C . ARG A 1 71 ? 2.797 5.414 10.491 1.00 97.31 71 ARG A C 1
ATOM 560 O O . ARG A 1 71 ? 3.783 4.687 10.428 1.00 97.31 71 ARG A O 1
ATOM 567 N N . PHE A 1 72 ? 2.418 6.208 9.489 1.00 95.56 72 PHE A N 1
ATOM 568 C CA . PHE A 1 72 ? 3.158 6.354 8.242 1.00 95.56 72 PHE A CA 1
ATOM 569 C C . PHE A 1 72 ? 4.120 7.533 8.365 1.00 95.56 72 PHE A C 1
ATOM 571 O O . PHE A 1 72 ? 3.748 8.611 8.820 1.00 95.56 72 PHE A O 1
ATOM 578 N N . ASP A 1 73 ? 5.353 7.314 7.928 1.00 93.62 73 ASP A N 1
ATOM 579 C CA . ASP A 1 73 ? 6.397 8.326 7.827 1.00 93.62 73 ASP A CA 1
ATOM 580 C C . ASP A 1 73 ? 6.866 8.358 6.366 1.00 93.62 73 ASP A C 1
ATOM 582 O O . ASP A 1 73 ? 7.082 7.305 5.761 1.00 93.62 73 ASP A O 1
ATOM 586 N N . SER A 1 74 ? 6.997 9.552 5.781 1.00 89.12 74 SER A N 1
ATOM 587 C CA . SER A 1 74 ? 7.487 9.726 4.407 1.00 89.12 74 SER A CA 1
ATOM 588 C C . SER A 1 74 ? 8.986 9.454 4.262 1.00 89.12 74 SER A C 1
ATOM 590 O O . SER A 1 74 ? 9.494 9.494 3.143 1.00 89.12 74 SER A O 1
ATOM 592 N N . ALA A 1 75 ? 9.675 9.195 5.380 1.00 85.81 75 ALA A N 1
ATOM 593 C CA . ALA A 1 75 ? 11.123 9.185 5.514 1.00 85.81 75 ALA A CA 1
ATOM 594 C C . ALA A 1 75 ? 11.754 10.552 5.179 1.00 85.81 75 ALA A C 1
ATOM 596 O O . ALA A 1 75 ? 11.205 11.384 4.451 1.00 85.81 75 ALA A O 1
ATOM 597 N N . GLY A 1 76 ? 12.934 10.813 5.743 1.00 85.38 76 GLY A N 1
ATOM 598 C CA . GLY A 1 76 ? 13.703 12.013 5.427 1.00 85.38 76 GLY A CA 1
ATOM 599 C C . GLY A 1 76 ? 14.359 11.892 4.052 1.00 85.38 76 GLY A C 1
ATOM 600 O O . GLY A 1 76 ? 15.194 11.015 3.848 1.00 85.38 76 GLY A O 1
ATOM 601 N N . MET A 1 77 ? 14.023 12.793 3.129 1.00 88.25 77 MET A N 1
ATOM 602 C CA . MET A 1 77 ? 14.725 12.962 1.851 1.00 88.25 77 MET A CA 1
ATOM 603 C C . MET A 1 77 ? 15.485 14.295 1.872 1.00 88.25 77 MET A C 1
ATOM 605 O O . MET A 1 77 ? 14.931 15.309 2.301 1.00 88.25 77 MET A O 1
ATOM 609 N N . SER A 1 78 ? 16.755 14.315 1.447 1.00 83.06 78 SER A N 1
ATOM 610 C CA . SER A 1 78 ? 17.525 15.562 1.359 1.00 83.06 78 SER A CA 1
ATOM 611 C C . SER A 1 78 ? 16.896 16.509 0.335 1.00 83.06 78 SER A C 1
ATOM 613 O O . SER A 1 78 ? 16.449 16.092 -0.730 1.00 83.06 78 SER A O 1
ATOM 615 N N . LEU A 1 79 ? 16.893 17.808 0.640 1.00 77.69 79 LEU A N 1
ATOM 616 C CA . LEU A 1 79 ? 16.340 18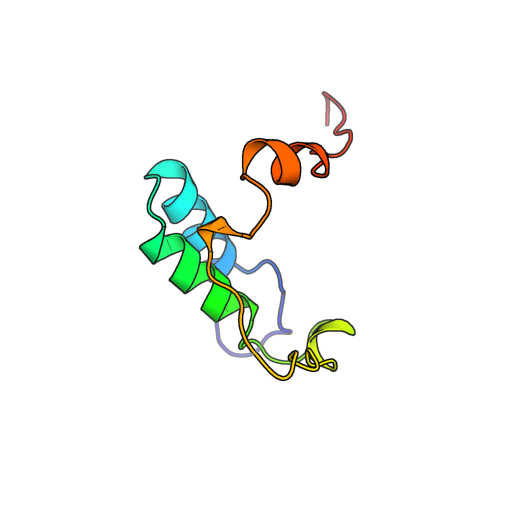.849 -0.239 1.00 77.69 79 LEU A CA 1
ATOM 617 C C . LEU A 1 79 ? 17.246 19.199 -1.439 1.00 77.69 79 LEU A C 1
ATOM 619 O O . LEU A 1 79 ? 16.950 20.141 -2.168 1.00 77.69 79 LEU A O 1
ATOM 623 N N . ALA A 1 80 ? 18.334 18.457 -1.657 1.00 64.50 80 ALA A N 1
ATOM 624 C CA . ALA A 1 80 ? 19.248 18.646 -2.777 1.00 64.50 80 ALA A CA 1
ATOM 625 C C . ALA A 1 80 ? 19.764 17.287 -3.290 1.00 64.50 80 ALA A C 1
ATOM 627 O O . ALA A 1 80 ? 20.063 16.420 -2.455 1.00 64.50 80 ALA A O 1
ATOM 628 N N . PRO A 1 81 ? 19.853 17.089 -4.618 1.00 58.09 81 PRO A N 1
ATOM 629 C CA . PRO A 1 81 ? 20.801 16.156 -5.215 1.00 58.09 81 PRO A CA 1
ATOM 630 C C . PRO A 1 81 ? 22.243 16.683 -5.138 1.00 58.09 81 PRO A C 1
ATOM 632 O O . PRO A 1 81 ? 22.430 17.920 -5.042 1.00 58.09 81 PRO A O 1
#

InterPro domains:
  IPR002932 Glutamate synthase domain [PF01645] (7-79)
  IPR013785 Aldolase-type TIM barrel [G3DSA:3.20.20.70] (1-80)

pLDDT: mean 91.61, std 10.27, range [46.62, 97.94]